Protein AF-A0A527FDY1-F1 (afdb_monomer_lite)

Foldseek 3Di:
DLVVPDPLVVLVVDDLVVQLVVCLVVLVVVCVVVVPDDDPVRSSVVSSQVSCVSNVVHPPVVVVPDPPDD

pLDDT: mean 70.22, std 15.76, range [40.12, 87.94]

Sequence (70 aa):
HLIDRFNLTALESASKDEILNEIRPIVREFVRARAVPLNARELDQLTSDTADEMLGLGPIEPLLKDDSIT

Radius of gyration: 14.22 Å; chains: 1; bounding box: 28×43×27 Å

Structure (mmCIF, N/CA/C/O backbone):
data_AF-A0A527FDY1-F1
#
_entry.id   AF-A0A527FDY1-F1
#
loop_
_atom_site.group_PDB
_atom_site.id
_atom_site.type_symbol
_atom_site.label_atom_id
_atom_site.label_alt_id
_atom_site.label_comp_id
_atom_site.label_asym_id
_atom_site.label_entity_id
_atom_site.label_seq_id
_atom_site.pdbx_PDB_ins_code
_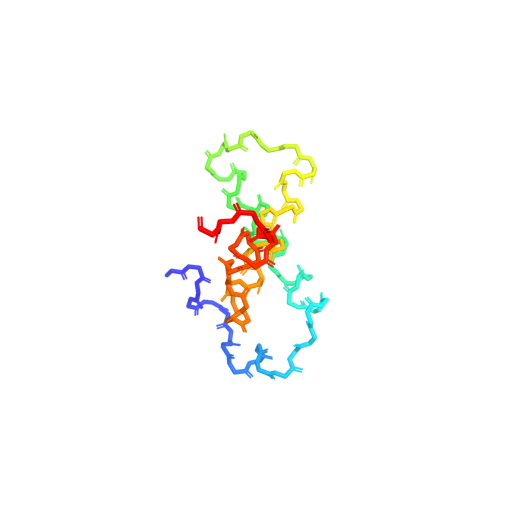atom_site.Cartn_x
_atom_site.Cartn_y
_atom_site.Cartn_z
_atom_site.occupancy
_atom_site.B_iso_or_equiv
_atom_site.auth_seq_id
_atom_site.auth_comp_id
_atom_site.auth_asym_id
_atom_site.auth_atom_id
_atom_site.pdbx_PDB_model_num
ATOM 1 N N . HIS A 1 1 ? -11.432 -10.730 -8.865 1.00 48.59 1 HIS A N 1
ATOM 2 C CA . HIS A 1 1 ? -10.637 -9.493 -8.748 1.00 48.59 1 HIS A CA 1
ATOM 3 C C . HIS A 1 1 ? -9.797 -9.577 -7.476 1.00 48.59 1 HIS A C 1
ATOM 5 O O . HIS A 1 1 ? -10.142 -10.367 -6.610 1.00 48.59 1 HIS A O 1
ATOM 11 N N . LEU A 1 2 ? -8.683 -8.842 -7.357 1.00 50.69 2 LEU A N 1
ATOM 12 C CA . LEU A 1 2 ? -7.822 -8.855 -6.151 1.00 50.69 2 LEU A CA 1
ATOM 13 C C . LEU A 1 2 ? -8.598 -8.553 -4.852 1.00 50.69 2 LEU A C 1
ATOM 15 O O . LEU A 1 2 ? -8.240 -9.052 -3.793 1.00 50.69 2 LEU A O 1
ATOM 19 N N . ILE A 1 3 ? -9.708 -7.827 -4.984 1.00 54.19 3 ILE A N 1
ATOM 20 C CA . ILE A 1 3 ? -10.624 -7.448 -3.907 1.00 54.19 3 ILE A CA 1
ATOM 21 C C . ILE A 1 3 ? -11.464 -8.629 -3.378 1.00 54.19 3 ILE A C 1
ATOM 23 O O . ILE A 1 3 ? -11.755 -8.665 -2.192 1.00 54.19 3 ILE A O 1
ATOM 27 N N . ASP A 1 4 ? -11.781 -9.649 -4.188 1.00 53.75 4 ASP A N 1
ATOM 28 C CA . ASP A 1 4 ? -12.669 -10.757 -3.761 1.00 53.75 4 ASP A CA 1
ATOM 29 C C . ASP A 1 4 ? -12.015 -11.717 -2.751 1.00 53.75 4 ASP A C 1
ATOM 31 O O . ASP A 1 4 ? -12.685 -1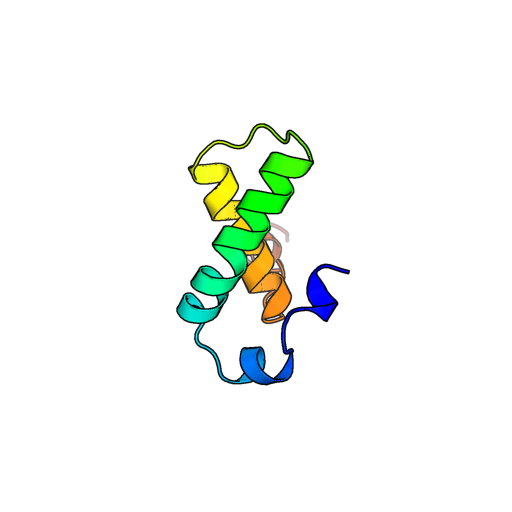2.567 -2.167 1.00 53.75 4 ASP A O 1
ATOM 35 N N . ARG A 1 5 ? -10.689 -11.630 -2.579 1.00 53.75 5 ARG A N 1
ATOM 36 C CA . ARG A 1 5 ? -9.916 -12.465 -1.643 1.00 53.75 5 ARG A CA 1
ATOM 37 C C . ARG A 1 5 ? -9.669 -11.805 -0.291 1.00 53.75 5 ARG A C 1
ATOM 39 O O . ARG A 1 5 ? -9.242 -12.506 0.621 1.00 53.75 5 ARG A O 1
ATOM 46 N N . PHE A 1 6 ? -9.942 -10.510 -0.156 1.00 52.41 6 PHE A N 1
ATOM 47 C CA . PHE A 1 6 ? -9.891 -9.829 1.129 1.00 52.41 6 PHE A CA 1
ATOM 48 C C . PHE A 1 6 ? -11.275 -9.848 1.759 1.00 52.41 6 PHE A C 1
ATOM 50 O O . PHE A 1 6 ? -12.265 -9.448 1.150 1.00 52.41 6 PHE A O 1
ATOM 57 N N . ASN A 1 7 ? -11.350 -10.322 2.998 1.00 53.75 7 ASN A N 1
ATOM 58 C CA . ASN A 1 7 ? -12.558 -10.205 3.791 1.00 53.75 7 ASN A CA 1
ATOM 59 C C . ASN A 1 7 ? -12.774 -8.717 4.120 1.00 53.75 7 ASN A C 1
ATOM 61 O O . ASN A 1 7 ? -12.181 -8.203 5.064 1.00 53.75 7 ASN A O 1
ATOM 65 N N . LEU A 1 8 ? -13.600 -8.027 3.326 1.00 55.34 8 LEU A N 1
ATOM 66 C CA . LEU A 1 8 ? -13.956 -6.611 3.501 1.00 55.34 8 LEU A CA 1
ATOM 67 C C . LEU A 1 8 ? -14.403 -6.284 4.935 1.00 55.34 8 LEU A C 1
ATOM 69 O O . LEU A 1 8 ? -14.132 -5.199 5.430 1.00 55.34 8 LEU A O 1
ATOM 73 N N . THR A 1 9 ? -15.011 -7.243 5.634 1.00 51.22 9 THR A N 1
ATOM 74 C CA . THR A 1 9 ? -15.465 -7.089 7.023 1.00 51.22 9 THR A CA 1
ATOM 75 C C . THR A 1 9 ? -14.310 -7.038 8.032 1.00 51.22 9 THR A C 1
ATOM 77 O O . THR A 1 9 ? -14.459 -6.461 9.102 1.00 51.22 9 THR A O 1
ATOM 80 N N . ALA A 1 10 ? -13.145 -7.614 7.715 1.00 53.62 10 ALA A N 1
ATOM 81 C CA . ALA A 1 10 ? -11.961 -7.520 8.573 1.00 53.62 10 ALA A CA 1
ATOM 82 C C . ALA A 1 10 ? -11.279 -6.144 8.457 1.00 53.62 10 ALA A C 1
ATOM 84 O O . ALA A 1 10 ? -10.766 -5.635 9.453 1.00 53.62 10 ALA A O 1
ATOM 85 N N . LEU A 1 11 ? -11.341 -5.521 7.270 1.00 56.56 11 LEU A N 1
ATOM 86 C CA . LEU A 1 11 ? -10.765 -4.199 6.992 1.00 56.56 11 LEU A CA 1
ATOM 87 C C . LEU A 1 11 ? -11.416 -3.078 7.815 1.00 56.56 11 LEU A C 1
ATOM 89 O O . LEU A 1 11 ? -10.737 -2.118 8.155 1.00 56.56 11 LEU A O 1
ATOM 93 N N . GLU A 1 12 ? -12.692 -3.210 8.196 1.00 56.06 12 GLU A N 1
ATOM 94 C CA . GLU A 1 12 ? -13.388 -2.216 9.034 1.00 56.06 12 GLU A CA 1
ATOM 95 C C . GLU A 1 12 ? -12.853 -2.155 10.477 1.00 56.06 12 GLU A C 1
ATOM 97 O O . GLU A 1 12 ? -13.040 -1.154 11.166 1.00 56.06 12 GLU A O 1
ATOM 102 N N . SER A 1 13 ? -12.184 -3.218 10.940 1.00 62.19 13 SER A N 1
ATOM 103 C CA . SER A 1 13 ? -11.635 -3.326 12.302 1.00 62.19 13 SER A CA 1
ATOM 104 C C . SER A 1 13 ? -10.107 -3.396 12.370 1.00 62.19 13 SER A C 1
ATOM 106 O O . SER A 1 13 ? -9.546 -3.263 13.457 1.00 62.19 13 SER A O 1
ATOM 108 N N . ALA A 1 14 ? -9.443 -3.629 11.236 1.00 66.25 14 ALA A N 1
ATOM 109 C CA . ALA A 1 14 ? -7.996 -3.780 11.158 1.00 66.25 14 ALA A CA 1
ATOM 110 C C . ALA A 1 14 ? -7.299 -2.415 11.127 1.00 66.25 14 ALA A C 1
ATOM 112 O O . ALA A 1 14 ? -7.737 -1.472 10.468 1.00 66.25 14 ALA A O 1
ATOM 113 N N . SER A 1 15 ? -6.175 -2.310 11.829 1.00 75.19 15 SER A N 1
ATOM 114 C CA . SER A 1 15 ? -5.306 -1.138 11.752 1.00 75.19 15 SER A CA 1
ATOM 115 C C . SER A 1 15 ? -4.646 -1.029 10.372 1.00 75.19 15 SER A C 1
ATOM 117 O O . SER A 1 15 ? -4.409 -2.030 9.693 1.00 75.19 15 SER A O 1
ATOM 119 N N . LYS A 1 16 ? -4.285 0.193 9.956 1.00 73.56 16 LYS A N 1
ATOM 120 C CA . LYS A 1 16 ? -3.588 0.433 8.678 1.00 73.56 16 LYS A CA 1
ATOM 121 C C . LYS A 1 16 ? -2.323 -0.426 8.540 1.00 73.56 16 LYS A C 1
ATOM 123 O O . LYS A 1 16 ? -2.059 -0.948 7.462 1.00 73.56 16 LYS A O 1
ATOM 128 N N . ASP A 1 17 ? -1.577 -0.631 9.624 1.00 80.00 17 ASP A N 1
ATOM 129 C CA . ASP A 1 17 ? -0.385 -1.486 9.635 1.00 80.00 17 ASP A CA 1
ATOM 130 C C . ASP A 1 17 ? -0.696 -2.965 9.358 1.00 80.00 17 ASP A C 1
ATOM 132 O O . ASP A 1 17 ? 0.038 -3.625 8.623 1.00 80.00 17 ASP A O 1
ATOM 136 N N . GLU A 1 18 ? -1.790 -3.503 9.900 1.00 81.31 18 GLU A N 1
ATOM 137 C CA . GLU A 1 18 ? -2.223 -4.881 9.623 1.00 81.31 18 GLU A CA 1
ATOM 138 C C . GLU A 1 18 ? -2.609 -5.050 8.151 1.00 81.31 18 GLU A C 1
ATOM 140 O O . GLU A 1 18 ? -2.181 -6.000 7.495 1.00 81.31 18 GLU A O 1
ATOM 145 N N . ILE A 1 19 ? -3.326 -4.069 7.607 1.00 78.94 19 ILE A N 1
ATOM 146 C CA . ILE A 1 19 ? -3.749 -4.032 6.205 1.00 78.94 19 ILE A CA 1
ATOM 147 C C . ILE A 1 19 ? -2.535 -3.967 5.271 1.00 78.94 19 ILE A C 1
ATOM 149 O O . ILE A 1 19 ? -2.432 -4.741 4.318 1.00 78.94 19 ILE A O 1
ATOM 153 N N . LEU A 1 20 ? -1.566 -3.101 5.573 1.00 81.69 20 LEU A N 1
ATOM 154 C CA . LEU A 1 20 ? -0.312 -3.009 4.825 1.00 81.69 20 LEU A CA 1
ATOM 155 C C . LEU A 1 20 ? 0.464 -4.330 4.851 1.00 81.69 20 LEU A C 1
ATOM 157 O O . LEU A 1 20 ? 0.982 -4.756 3.816 1.00 81.69 20 LEU A O 1
ATOM 161 N N . ASN A 1 21 ? 0.526 -4.999 6.004 1.00 85.56 21 ASN A N 1
ATOM 162 C CA . ASN A 1 21 ? 1.213 -6.281 6.144 1.00 85.56 21 ASN A CA 1
ATOM 163 C C . ASN A 1 21 ? 0.568 -7.393 5.304 1.00 85.56 21 ASN A C 1
ATOM 165 O O . ASN A 1 21 ? 1.295 -8.207 4.729 1.00 85.56 21 ASN A O 1
ATOM 169 N N . GLU A 1 22 ? -0.762 -7.412 5.179 1.00 83.19 22 GLU A N 1
ATOM 170 C CA . GLU A 1 22 ? -1.460 -8.387 4.335 1.00 83.19 22 GLU A CA 1
ATOM 171 C C . GLU A 1 22 ? -1.360 -8.071 2.835 1.00 83.19 22 GLU A C 1
ATOM 173 O O . GLU A 1 22 ? -1.177 -8.975 2.016 1.00 83.19 22 GLU A O 1
ATOM 178 N N . ILE A 1 23 ? -1.437 -6.795 2.445 1.00 82.38 23 ILE A N 1
ATOM 179 C CA . ILE A 1 23 ? -1.450 -6.383 1.031 1.00 82.38 23 ILE A CA 1
ATOM 180 C C . ILE A 1 23 ? -0.053 -6.449 0.402 1.00 82.38 23 ILE A C 1
ATOM 182 O O . ILE A 1 23 ? 0.096 -6.803 -0.771 1.00 82.38 23 ILE A O 1
ATOM 186 N N . ARG A 1 24 ? 1.004 -6.151 1.163 1.00 85.31 24 ARG A N 1
ATOM 187 C CA . ARG A 1 24 ? 2.389 -6.114 0.667 1.00 85.31 24 ARG A CA 1
ATOM 188 C C . ARG A 1 24 ? 2.843 -7.371 -0.094 1.00 85.31 24 ARG A C 1
ATOM 190 O O . ARG A 1 24 ? 3.417 -7.217 -1.179 1.00 85.31 24 ARG A O 1
ATOM 197 N N . PRO A 1 25 ? 2.647 -8.611 0.400 1.00 87.19 25 PRO A N 1
ATOM 198 C CA . PRO A 1 25 ? 3.014 -9.809 -0.359 1.00 87.19 25 PRO A CA 1
ATOM 199 C C . PRO A 1 25 ? 2.219 -9.947 -1.665 1.00 87.19 25 PRO A C 1
ATOM 201 O O . PRO A 1 25 ? 2.780 -10.380 -2.671 1.00 87.19 25 PRO A O 1
ATOM 204 N N . ILE A 1 26 ? 0.960 -9.512 -1.676 1.00 85.62 26 ILE A N 1
ATOM 205 C CA . ILE A 1 26 ? 0.060 -9.591 -2.830 1.00 85.62 26 ILE A CA 1
ATOM 206 C C . ILE A 1 26 ? 0.478 -8.594 -3.918 1.00 85.62 26 ILE A C 1
ATOM 208 O O . ILE A 1 26 ? 0.593 -8.960 -5.089 1.00 85.62 26 ILE A O 1
ATOM 212 N N . VAL A 1 27 ? 0.798 -7.353 -3.539 1.00 84.44 27 VAL A N 1
ATOM 213 C CA . VAL A 1 27 ? 1.335 -6.336 -4.460 1.00 84.44 27 VAL A CA 1
ATOM 214 C C . VAL A 1 27 ? 2.677 -6.793 -5.034 1.00 84.44 27 VAL A C 1
ATOM 216 O O . VAL A 1 27 ? 2.905 -6.696 -6.240 1.00 84.44 27 VAL A O 1
ATOM 219 N N . ARG A 1 28 ? 3.552 -7.382 -4.209 1.00 85.06 28 ARG A N 1
ATOM 220 C CA . ARG A 1 28 ? 4.820 -7.962 -4.683 1.00 85.06 28 ARG A CA 1
ATOM 221 C C . ARG A 1 28 ? 4.616 -9.064 -5.711 1.00 85.06 28 ARG A C 1
ATOM 223 O O . ARG A 1 28 ? 5.335 -9.098 -6.709 1.00 85.06 28 ARG A O 1
ATOM 230 N N . GLU A 1 29 ? 3.678 -9.972 -5.475 1.00 86.94 29 GLU A N 1
ATOM 231 C CA . GLU A 1 29 ? 3.367 -11.041 -6.420 1.00 86.94 29 GLU A CA 1
ATOM 232 C C . GLU A 1 29 ? 2.824 -10.475 -7.736 1.00 86.94 29 GLU A C 1
ATOM 234 O O . GLU A 1 29 ? 3.303 -10.846 -8.807 1.00 86.94 29 GLU A O 1
ATOM 239 N N . PHE A 1 30 ? 1.904 -9.513 -7.663 1.00 83.81 30 PHE A N 1
ATOM 240 C CA . PHE A 1 30 ? 1.326 -8.843 -8.825 1.00 83.81 30 PHE A CA 1
ATOM 241 C C . PHE A 1 30 ? 2.381 -8.150 -9.700 1.00 83.81 30 PHE A C 1
ATOM 243 O O . PHE A 1 30 ? 2.405 -8.337 -10.919 1.00 83.81 30 PHE A O 1
ATOM 250 N N . VAL A 1 31 ? 3.286 -7.392 -9.077 1.00 83.75 31 VAL A N 1
ATOM 251 C CA . VAL A 1 31 ? 4.386 -6.683 -9.750 1.00 83.75 31 VAL A CA 1
ATOM 252 C C . VAL A 1 31 ? 5.327 -7.673 -10.439 1.00 83.75 31 VAL A C 1
ATOM 254 O O . VAL A 1 31 ? 5.687 -7.475 -11.601 1.00 83.75 31 VAL A O 1
ATOM 257 N N . ARG A 1 32 ? 5.667 -8.785 -9.767 1.00 84.38 32 ARG A N 1
ATOM 258 C CA . ARG A 1 32 ? 6.492 -9.857 -10.351 1.00 84.38 32 ARG A CA 1
ATOM 259 C C . ARG A 1 32 ? 5.788 -10.557 -11.511 1.00 84.38 32 ARG A C 1
ATOM 261 O O . ARG A 1 32 ? 6.416 -10.779 -12.541 1.00 84.38 32 ARG A O 1
ATOM 268 N N . ALA A 1 33 ? 4.502 -10.875 -11.369 1.00 84.94 33 ALA A N 1
ATOM 269 C CA . ALA A 1 33 ? 3.718 -11.564 -12.391 1.00 84.94 33 ALA A CA 1
ATOM 270 C C . ALA A 1 33 ? 3.543 -10.728 -13.668 1.00 84.94 33 ALA A C 1
ATOM 272 O O . ALA A 1 33 ? 3.461 -11.280 -14.762 1.00 84.94 33 ALA A O 1
ATOM 273 N N . ARG A 1 34 ? 3.510 -9.397 -13.541 1.00 81.75 34 ARG A N 1
ATOM 274 C CA . ARG A 1 34 ? 3.377 -8.463 -14.669 1.00 81.75 34 ARG A CA 1
ATOM 275 C C . ARG A 1 34 ? 4.706 -7.911 -15.188 1.00 81.75 34 ARG A C 1
ATOM 277 O O . ARG A 1 34 ? 4.685 -7.067 -16.078 1.00 81.75 34 ARG A O 1
ATOM 284 N N . ALA A 1 35 ? 5.838 -8.372 -14.647 1.00 84.69 35 ALA A N 1
ATOM 285 C CA . ALA A 1 35 ? 7.174 -7.865 -14.964 1.00 84.69 35 ALA A CA 1
ATOM 286 C C . ALA A 1 35 ? 7.276 -6.328 -14.879 1.00 84.69 35 ALA A C 1
ATOM 288 O O . ALA A 1 35 ? 7.983 -5.703 -15.667 1.00 84.69 35 ALA A O 1
ATOM 289 N N . VAL A 1 36 ? 6.560 -5.713 -13.929 1.00 80.69 36 VAL A N 1
ATOM 290 C CA . VAL A 1 36 ? 6.612 -4.262 -13.725 1.00 80.69 36 VAL A CA 1
ATOM 291 C C . VAL A 1 36 ? 7.924 -3.943 -13.001 1.00 80.69 36 VAL A C 1
ATOM 293 O O . VAL A 1 36 ? 8.136 -4.445 -11.893 1.00 80.69 36 VAL A O 1
ATOM 296 N N . PRO A 1 37 ? 8.834 -3.152 -13.595 1.00 80.88 37 PRO A N 1
ATOM 297 C CA . PRO A 1 37 ? 10.090 -2.804 -12.952 1.00 80.88 37 PRO A CA 1
ATOM 298 C C . PRO A 1 37 ? 9.826 -1.737 -11.887 1.00 80.88 37 PRO A C 1
ATOM 300 O O . PRO A 1 37 ? 9.811 -0.551 -12.195 1.00 80.88 37 PRO A O 1
ATOM 303 N N . LEU A 1 38 ? 9.602 -2.166 -10.644 1.00 84.56 38 LEU A N 1
ATOM 304 C CA . LEU A 1 38 ? 9.513 -1.271 -9.491 1.00 84.56 38 LEU A CA 1
ATOM 305 C C . LEU A 1 38 ? 10.736 -1.436 -8.594 1.00 84.56 38 LEU A C 1
ATOM 307 O O . LEU A 1 38 ? 11.159 -2.552 -8.277 1.00 84.56 38 LEU A O 1
ATOM 311 N N . ASN A 1 39 ? 11.281 -0.314 -8.144 1.00 87.38 39 ASN A N 1
ATOM 312 C CA . ASN A 1 39 ? 12.239 -0.274 -7.054 1.00 87.38 39 ASN A CA 1
ATOM 313 C C . ASN A 1 39 ? 11.523 -0.371 -5.690 1.00 87.38 39 ASN A C 1
ATOM 315 O O . ASN A 1 39 ? 10.297 -0.335 -5.599 1.00 87.38 39 ASN A O 1
ATOM 319 N N . ALA A 1 40 ? 12.293 -0.504 -4.605 1.00 84.19 40 ALA A N 1
ATOM 320 C CA . ALA A 1 40 ? 11.731 -0.682 -3.264 1.00 84.19 40 ALA A CA 1
ATOM 321 C C . ALA A 1 40 ? 10.806 0.472 -2.831 1.00 84.19 40 ALA A C 1
ATOM 323 O O . ALA A 1 40 ? 9.760 0.212 -2.251 1.00 84.19 40 ALA A O 1
ATOM 324 N N . ARG A 1 41 ? 11.150 1.724 -3.163 1.00 87.94 41 ARG A N 1
ATOM 325 C CA . ARG A 1 41 ? 10.331 2.895 -2.814 1.00 87.94 41 ARG A CA 1
ATOM 326 C C . ARG A 1 41 ? 9.018 2.918 -3.587 1.00 87.94 41 ARG A C 1
ATOM 328 O O . ARG A 1 41 ? 7.980 3.201 -3.010 1.00 87.94 41 ARG A O 1
ATOM 335 N N . GLU A 1 42 ? 9.064 2.605 -4.879 1.00 87.19 42 GLU A N 1
ATOM 336 C CA . GLU A 1 42 ? 7.867 2.561 -5.731 1.00 87.19 42 GLU A CA 1
ATOM 337 C C . GLU A 1 42 ? 6.914 1.440 -5.308 1.00 87.19 42 GLU A C 1
ATOM 339 O O . GLU A 1 42 ? 5.700 1.615 -5.314 1.00 87.19 42 GLU A O 1
ATOM 344 N N . LEU A 1 43 ? 7.465 0.296 -4.897 1.00 87.00 43 LEU A N 1
ATOM 345 C CA . LEU A 1 43 ? 6.684 -0.807 -4.351 1.00 87.00 43 LEU A CA 1
ATOM 346 C C . LEU A 1 43 ? 6.001 -0.424 -3.029 1.00 87.00 43 LEU A C 1
ATOM 348 O O . LEU A 1 43 ? 4.845 -0.790 -2.810 1.00 87.00 43 LEU A O 1
ATOM 352 N N . ASP A 1 44 ? 6.706 0.296 -2.158 1.00 85.81 44 ASP A N 1
ATOM 353 C CA . ASP A 1 44 ? 6.166 0.765 -0.881 1.00 85.81 44 ASP A CA 1
ATOM 354 C C . ASP A 1 44 ? 5.057 1.796 -1.086 1.00 85.81 44 ASP A C 1
ATOM 356 O O . ASP A 1 44 ? 3.999 1.675 -0.469 1.00 85.81 44 ASP A O 1
ATOM 360 N N . GLN A 1 45 ? 5.253 2.736 -2.015 1.00 86.50 45 GLN A N 1
ATOM 361 C CA . GLN A 1 45 ? 4.232 3.714 -2.382 1.00 86.50 45 GLN A CA 1
ATOM 362 C C . GLN A 1 45 ? 2.982 3.030 -2.940 1.00 86.50 45 GLN A C 1
ATOM 364 O O . GLN A 1 45 ? 1.890 3.244 -2.429 1.00 86.50 45 GLN A O 1
ATOM 369 N N . LEU A 1 46 ? 3.148 2.121 -3.908 1.00 85.56 46 LEU A N 1
ATOM 370 C CA . LEU A 1 46 ? 2.035 1.369 -4.490 1.00 85.56 46 LEU A CA 1
ATOM 371 C C . LEU A 1 46 ? 1.259 0.574 -3.431 1.00 85.56 46 LEU A C 1
ATOM 373 O O . LEU A 1 46 ? 0.035 0.478 -3.491 1.00 85.56 46 LEU A 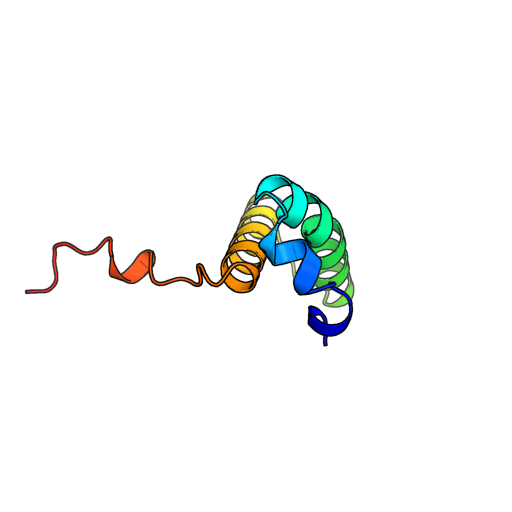O 1
ATOM 377 N N . THR A 1 47 ? 1.968 -0.002 -2.458 1.00 84.75 47 THR A N 1
ATOM 378 C CA . THR A 1 47 ? 1.348 -0.744 -1.353 1.00 84.75 47 THR A CA 1
ATOM 379 C C . THR A 1 47 ? 0.545 0.187 -0.442 1.00 84.75 47 THR A C 1
ATOM 381 O O . THR A 1 47 ? -0.569 -0.172 -0.064 1.00 84.75 47 THR A O 1
ATOM 384 N N . SER A 1 48 ? 1.077 1.372 -0.120 1.00 84.69 48 SER A N 1
ATOM 385 C CA . SER A 1 48 ? 0.368 2.380 0.679 1.00 84.69 48 SER A C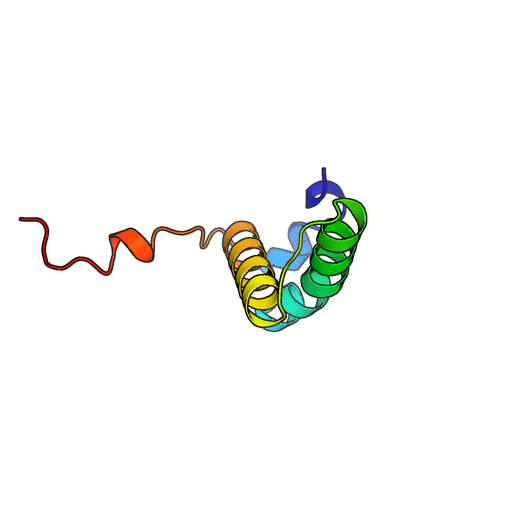A 1
ATOM 386 C C . SER A 1 48 ? -0.879 2.889 -0.029 1.00 84.69 48 SER A C 1
ATOM 388 O O . SER A 1 48 ? -1.951 2.858 0.561 1.00 84.69 48 SER A O 1
ATOM 390 N N . ASP A 1 49 ? -0.757 3.271 -1.299 1.00 83.31 49 ASP A N 1
ATOM 391 C CA . ASP A 1 49 ? -1.869 3.811 -2.086 1.00 83.31 49 ASP A CA 1
ATOM 392 C C . ASP A 1 49 ? -3.002 2.782 -2.206 1.00 83.31 49 ASP A C 1
ATOM 394 O O . ASP A 1 49 ? -4.171 3.099 -2.005 1.00 83.31 49 ASP A O 1
ATOM 398 N N . THR A 1 50 ? -2.649 1.513 -2.440 1.00 81.94 50 THR A N 1
ATOM 399 C CA . THR A 1 50 ? -3.621 0.409 -2.495 1.00 81.94 50 THR A CA 1
ATOM 400 C C . THR A 1 50 ? -4.330 0.215 -1.150 1.00 81.94 50 THR A C 1
ATOM 402 O O . THR A 1 50 ? -5.534 -0.034 -1.115 1.00 81.94 50 THR A O 1
ATOM 405 N N . ALA A 1 51 ? -3.604 0.325 -0.033 1.00 78.69 51 ALA A N 1
ATOM 406 C CA . ALA A 1 51 ? -4.191 0.216 1.301 1.00 78.69 51 ALA A CA 1
ATOM 407 C C . ALA A 1 51 ? -5.126 1.394 1.617 1.00 78.69 51 ALA A C 1
ATOM 409 O O . ALA A 1 51 ? -6.201 1.188 2.178 1.00 78.69 51 ALA A O 1
ATOM 410 N N . ASP A 1 52 ? -4.748 2.609 1.219 1.00 77.06 52 ASP A N 1
ATOM 411 C CA . ASP A 1 52 ? -5.557 3.814 1.402 1.00 77.06 52 ASP A CA 1
ATOM 412 C C . ASP A 1 52 ? -6.847 3.765 0.566 1.00 77.06 52 ASP A C 1
ATOM 414 O O . ASP A 1 52 ? -7.924 4.074 1.080 1.00 77.06 52 ASP A O 1
ATOM 418 N N . GLU A 1 53 ? -6.794 3.259 -0.671 1.00 77.38 53 GLU A N 1
ATOM 419 C CA . GLU A 1 53 ? -7.993 2.973 -1.472 1.00 77.38 53 GLU A CA 1
ATOM 420 C C . GLU A 1 53 ? -8.917 1.941 -0.804 1.00 77.38 53 GLU A C 1
ATOM 422 O O . GLU A 1 53 ? -10.135 2.133 -0.770 1.00 77.38 53 GLU A O 1
ATOM 427 N N . MET A 1 54 ? -8.359 0.866 -0.235 1.00 73.81 54 MET A N 1
ATOM 428 C CA . MET A 1 54 ? -9.131 -0.182 0.450 1.00 73.81 54 MET A CA 1
ATOM 429 C C . MET A 1 54 ? -9.795 0.304 1.743 1.00 73.81 54 MET A C 1
ATOM 431 O O . MET A 1 54 ? -10.859 -0.193 2.107 1.00 73.81 54 MET A O 1
ATOM 435 N N . LEU A 1 55 ? -9.197 1.292 2.409 1.00 71.75 55 LEU A N 1
ATOM 436 C CA . LEU A 1 55 ? -9.747 1.961 3.588 1.00 71.75 55 LEU A CA 1
ATOM 437 C C . LEU A 1 55 ? -10.760 3.066 3.245 1.00 71.75 55 LEU A C 1
ATOM 439 O O . LEU A 1 55 ? -11.303 3.703 4.146 1.00 71.75 55 LEU A O 1
ATOM 443 N N . GLY A 1 56 ? -11.010 3.327 1.957 1.00 67.75 56 GLY A N 1
ATOM 444 C CA . GLY A 1 56 ? -11.855 4.440 1.520 1.00 67.75 56 GLY A CA 1
ATOM 445 C C . GLY A 1 56 ? -11.214 5.817 1.737 1.00 67.75 56 GLY A C 1
ATOM 446 O O . GLY A 1 56 ? -11.889 6.834 1.604 1.00 67.75 56 GLY A O 1
ATOM 447 N N . LEU A 1 57 ? -9.912 5.855 2.028 1.00 62.12 57 LEU A N 1
ATOM 448 C CA . LEU A 1 57 ? -9.075 7.051 2.145 1.00 62.12 57 LEU A CA 1
ATOM 449 C C . LEU A 1 57 ? -8.396 7.388 0.807 1.00 62.12 57 LEU A C 1
ATOM 451 O O . LEU A 1 57 ? -7.300 7.945 0.791 1.00 62.12 57 LEU A O 1
ATOM 455 N N . GLY A 1 58 ? -9.031 7.023 -0.315 1.00 59.38 58 GLY A N 1
ATOM 456 C CA . GLY A 1 58 ? -8.498 7.219 -1.665 1.00 59.38 58 GLY A CA 1
ATOM 457 C C . GLY A 1 58 ? -8.014 8.658 -1.919 1.00 59.38 58 GLY A C 1
ATOM 458 O O . GLY A 1 58 ? -8.414 9.589 -1.215 1.00 59.38 58 GLY A O 1
ATOM 459 N N . PRO A 1 59 ? -7.151 8.877 -2.925 1.00 55.97 59 PRO A N 1
ATOM 460 C CA . PRO A 1 59 ? -6.333 10.082 -3.024 1.00 55.97 59 PRO A CA 1
ATOM 461 C C . PRO A 1 59 ? -7.162 11.342 -3.327 1.00 55.97 59 PRO A C 1
ATOM 463 O O . PRO A 1 59 ? -7.320 11.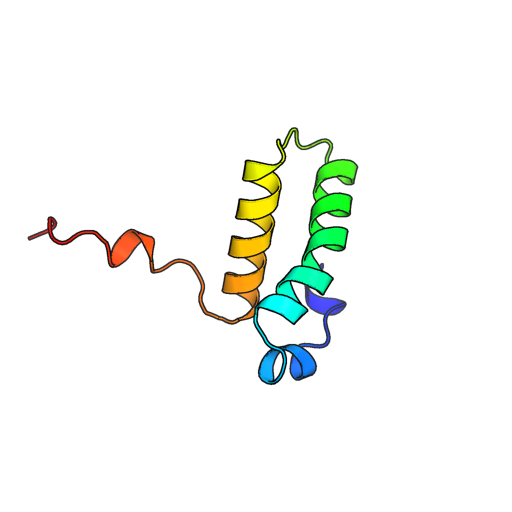744 -4.476 1.00 55.97 59 PRO A O 1
ATOM 466 N N . ILE A 1 60 ? -7.638 12.016 -2.277 1.00 47.50 60 ILE A N 1
ATOM 467 C CA . ILE A 1 60 ? -7.970 13.454 -2.293 1.00 47.50 60 ILE A CA 1
ATOM 468 C C . ILE A 1 60 ? -6.819 14.263 -1.653 1.00 47.50 60 ILE A C 1
ATOM 470 O O . ILE A 1 60 ? -6.778 15.486 -1.751 1.00 47.50 60 ILE A O 1
ATOM 474 N N . GLU A 1 61 ? -5.803 13.605 -1.080 1.00 52.41 61 GLU A N 1
ATOM 475 C CA . GLU A 1 61 ? -4.614 14.279 -0.534 1.00 52.41 61 GLU A CA 1
ATOM 476 C C . GLU A 1 61 ? -3.855 15.176 -1.537 1.00 52.41 61 GLU A C 1
ATOM 478 O O . GLU A 1 61 ? -3.381 16.231 -1.107 1.00 52.41 61 GLU A O 1
ATOM 483 N N . PRO A 1 62 ? -3.770 14.868 -2.852 1.00 53.12 62 PRO A N 1
ATOM 484 C CA . PRO A 1 62 ? -3.151 15.784 -3.812 1.00 53.12 62 PRO A CA 1
ATOM 485 C C . PRO A 1 62 ? -3.986 17.042 -4.107 1.00 53.12 62 PRO A C 1
ATOM 487 O O . PRO A 1 62 ? -3.420 18.033 -4.552 1.00 53.12 62 PRO A O 1
ATOM 490 N N . LEU A 1 63 ? -5.305 17.027 -3.863 1.00 46.50 63 LEU A N 1
ATOM 491 C CA . LEU A 1 63 ? -6.193 18.184 -4.073 1.00 46.50 63 LEU A CA 1
ATOM 492 C C . LEU A 1 63 ? -6.361 19.052 -2.811 1.00 46.50 63 LEU A C 1
ATOM 494 O O . LEU A 1 63 ? -6.821 20.182 -2.912 1.00 46.50 63 LEU A O 1
ATOM 498 N N . LEU A 1 64 ? -5.979 18.548 -1.631 1.00 47.59 64 LEU A N 1
ATOM 499 C CA . LEU A 1 64 ? -6.027 19.259 -0.339 1.00 47.59 64 LEU A CA 1
ATOM 500 C C . LEU A 1 64 ? -4.683 19.887 0.079 1.00 47.59 64 LEU A C 1
ATOM 502 O O . LEU A 1 64 ? -4.607 20.52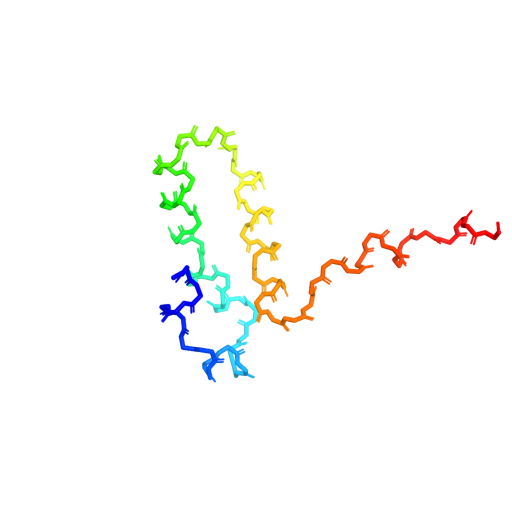2 1.128 1.00 47.59 64 LEU A O 1
ATOM 506 N N . LYS A 1 65 ? -3.621 19.721 -0.722 1.00 46.22 65 LYS A N 1
ATOM 507 C CA . LYS A 1 65 ? -2.303 20.356 -0.520 1.00 46.22 65 LYS A CA 1
ATOM 508 C C . LYS A 1 65 ? -2.027 21.539 -1.454 1.00 46.22 65 LYS A C 1
ATOM 510 O O . LYS A 1 65 ? -0.880 21.971 -1.549 1.00 46.22 65 LYS A O 1
ATOM 515 N N . ASP A 1 66 ? -3.053 22.081 -2.103 1.00 42.62 66 ASP A N 1
ATOM 516 C CA . ASP A 1 66 ? -2.918 23.261 -2.955 1.00 42.62 66 ASP A CA 1
ATOM 517 C C . ASP A 1 66 ? -3.721 24.447 -2.391 1.00 42.62 66 ASP A C 1
ATOM 519 O O . ASP A 1 66 ? -4.865 24.686 -2.764 1.00 42.62 66 ASP A O 1
ATOM 523 N N . ASP A 1 67 ? -3.094 25.213 -1.492 1.00 47.06 67 ASP A N 1
ATOM 524 C CA . ASP A 1 67 ? -3.540 26.561 -1.099 1.00 47.06 67 ASP A CA 1
ATOM 525 C C . ASP A 1 67 ? -3.214 27.618 -2.191 1.00 47.06 67 ASP A C 1
ATOM 527 O O . ASP A 1 67 ? -3.066 28.803 -1.889 1.00 47.06 67 ASP A O 1
ATOM 531 N N . SER A 1 68 ? -3.065 27.237 -3.471 1.00 43.22 68 SER A N 1
ATOM 532 C CA . SER A 1 68 ? -2.734 28.172 -4.561 1.00 43.22 68 SER A CA 1
ATOM 533 C C . SER A 1 68 ? -3.690 28.212 -5.758 1.00 43.22 68 SER A C 1
ATOM 535 O O . SER A 1 68 ? -3.410 28.944 -6.707 1.00 43.22 68 SER A O 1
ATOM 537 N N . ILE A 1 69 ? -4.866 27.573 -5.710 1.00 44.50 69 ILE A N 1
ATOM 538 C CA . ILE A 1 69 ? -5.919 27.820 -6.716 1.00 44.50 69 ILE A CA 1
ATOM 539 C C . ILE A 1 69 ? -7.054 28.658 -6.108 1.00 44.50 69 ILE A C 1
ATOM 541 O O . ILE A 1 69 ? -8.023 28.138 -5.556 1.00 44.50 69 ILE A O 1
ATOM 545 N N . THR A 1 70 ? -6.895 29.979 -6.219 1.00 40.12 70 THR A N 1
ATOM 546 C CA . THR A 1 70 ? -7.981 30.979 -6.233 1.00 40.12 70 THR A CA 1
ATOM 547 C C . THR A 1 70 ? -8.398 31.251 -7.673 1.00 40.12 70 THR A C 1
ATOM 549 O O . THR A 1 70 ? -7.501 31.238 -8.546 1.00 40.12 70 THR A O 1
#

Secondary structure (DSSP, 8-state):
-GGGGS-HHHHTTS-HHHHHHHHHHHHHHHHHHTT----HHHHHHHHHHHHHHHTT--S-TTTSS-TT--